Protein AF-A0A3B9Q253-F1 (afdb_monomer_lite)

Sequence (93 aa):
MPFPKIPEFVHSYAQKNACELTPRTVMDIANVRGVYYSDCRENADVLFYSIEDGGHTWPGGSPLPERITGKTSQEIDATRLMWGFFQGFSIDG

Foldseek 3Di:
DDDDDPVVVLLVVLVVQVFDSDWDWPDDDDQKTKTKTDPGPPRPIGIDMDGRQAWQDQACDDDDDCVVTNDRHPPDHPVVVVVVVPVVDDDDD

Secondary structure (DSSP, 8-state):
-PPPPHHHHHHHHHHHTT--SSPEEEEEETTEEEEEE-S-GGG--EEEEEETT--SS-TTSPPP-HHHH-----S--HHHHHHHHHHT-----

Radius of gyration: 14.86 Å; chains: 1; bounding box: 36×29×34 Å

Structure (mmCIF, N/CA/C/O backbone):
data_AF-A0A3B9Q253-F1
#
_entry.id   AF-A0A3B9Q253-F1
#
loop_
_atom_site.group_PDB
_atom_site.id
_atom_site.type_symbol
_atom_site.label_atom_id
_atom_site.label_alt_id
_atom_site.label_comp_id
_atom_site.label_asym_id
_atom_site.label_entity_id
_atom_site.label_seq_id
_atom_site.pdbx_PDB_ins_code
_atom_site.Cartn_x
_atom_site.Cartn_y
_atom_site.Cartn_z
_atom_site.occupancy
_atom_site.B_iso_or_equiv
_atom_site.auth_seq_id
_atom_site.auth_comp_id
_atom_site.auth_asym_id
_atom_site.auth_atom_id
_atom_site.pdbx_PDB_model_num
ATOM 1 N N . MET A 1 1 ? 18.561 2.785 15.394 1.00 66.06 1 MET A N 1
ATOM 2 C CA . MET A 1 1 ? 17.334 1.972 15.530 1.00 66.06 1 MET A CA 1
ATOM 3 C C . MET A 1 1 ? 16.993 1.456 14.136 1.00 66.06 1 MET A C 1
ATOM 5 O O . MET A 1 1 ? 16.981 2.288 13.236 1.00 66.06 1 MET A O 1
ATOM 9 N N . PRO A 1 2 ? 16.857 0.139 13.902 1.00 84.25 2 PRO A N 1
ATOM 10 C CA . PRO A 1 2 ? 16.524 -0.378 12.574 1.00 84.25 2 PRO A CA 1
ATOM 11 C C . PRO A 1 2 ? 15.056 -0.085 12.232 1.00 84.25 2 PRO A C 1
ATOM 13 O O . PRO A 1 2 ? 14.208 -0.080 13.123 1.00 84.25 2 PRO A O 1
ATOM 16 N N . PHE A 1 3 ? 14.762 0.156 10.953 1.00 82.56 3 PHE A N 1
ATOM 17 C CA . PHE A 1 3 ? 13.383 0.236 10.473 1.00 82.56 3 PHE A CA 1
ATOM 18 C C . PHE A 1 3 ? 12.801 -1.183 10.355 1.00 82.56 3 PHE A C 1
ATOM 20 O O . PHE A 1 3 ? 13.498 -2.064 9.843 1.00 82.56 3 PHE A O 1
ATOM 27 N N . PRO A 1 4 ? 11.567 -1.429 10.833 1.00 90.00 4 PRO A N 1
ATOM 28 C CA . PRO A 1 4 ? 10.922 -2.732 10.693 1.00 90.00 4 PRO A CA 1
ATOM 29 C C . PRO A 1 4 ? 10.645 -3.048 9.221 1.00 90.00 4 PRO A C 1
ATOM 31 O O . PRO A 1 4 ? 10.575 -2.149 8.375 1.00 90.00 4 PRO A O 1
ATOM 34 N N . LYS A 1 5 ? 10.422 -4.329 8.910 1.00 93.06 5 LYS A N 1
ATOM 35 C CA . LYS A 1 5 ? 9.887 -4.693 7.592 1.00 93.06 5 LYS A CA 1
ATOM 36 C C . LYS A 1 5 ? 8.480 -4.111 7.454 1.00 93.06 5 LYS A C 1
ATOM 38 O O . LYS A 1 5 ? 7.733 -4.052 8.427 1.00 93.06 5 LYS A O 1
ATOM 43 N N . ILE A 1 6 ? 8.085 -3.725 6.242 1.00 94.12 6 ILE A N 1
ATOM 44 C CA . ILE A 1 6 ? 6.769 -3.103 6.014 1.00 94.12 6 ILE A CA 1
ATOM 45 C C . ILE A 1 6 ? 5.597 -3.953 6.551 1.00 94.12 6 ILE A C 1
ATOM 47 O O . ILE A 1 6 ? 4.742 -3.376 7.218 1.00 94.12 6 ILE A O 1
ATOM 51 N N . PRO A 1 7 ? 5.558 -5.295 6.393 1.00 95.38 7 PRO A N 1
ATOM 52 C CA . PRO A 1 7 ? 4.495 -6.102 6.999 1.00 95.38 7 PRO A CA 1
ATOM 53 C C . PRO A 1 7 ? 4.441 -6.022 8.535 1.00 95.38 7 PRO A C 1
ATOM 55 O O . PRO A 1 7 ? 3.356 -5.983 9.109 1.00 95.38 7 PRO A O 1
ATOM 58 N N . GLU A 1 8 ? 5.596 -5.951 9.205 1.00 96.19 8 GLU A N 1
ATOM 59 C CA . GLU A 1 8 ? 5.683 -5.805 10.667 1.00 96.19 8 GLU A CA 1
ATOM 60 C C . GLU A 1 8 ? 5.192 -4.417 11.103 1.00 96.19 8 GLU A C 1
ATOM 62 O O . GLU A 1 8 ? 4.437 -4.297 12.068 1.00 96.19 8 GLU A O 1
ATOM 67 N N . PHE A 1 9 ? 5.561 -3.370 10.355 1.00 96.56 9 PHE A N 1
ATOM 68 C CA . PHE A 1 9 ? 5.045 -2.019 10.574 1.00 96.56 9 PHE A CA 1
ATOM 69 C C . PHE A 1 9 ? 3.518 -1.969 10.445 1.00 96.56 9 PHE A C 1
ATOM 71 O O . PHE A 1 9 ? 2.849 -1.484 11.356 1.00 96.56 9 PHE A O 1
ATOM 78 N N . VAL A 1 10 ? 2.960 -2.508 9.357 1.00 98.06 10 VAL A N 1
ATOM 79 C CA . VAL A 1 10 ? 1.507 -2.555 9.119 1.00 98.06 10 VAL A CA 1
ATOM 80 C C . VAL A 1 10 ? 0.792 -3.307 10.240 1.00 98.06 10 VAL A C 1
ATOM 82 O O . VAL A 1 10 ? -0.221 -2.822 10.738 1.00 98.06 10 VAL A O 1
ATOM 85 N N . HIS A 1 11 ? 1.337 -4.442 10.690 1.00 97.81 11 HIS A N 1
ATOM 86 C CA . HIS A 1 11 ? 0.783 -5.177 11.826 1.00 97.81 11 HIS A CA 1
ATOM 87 C C . HIS A 1 11 ? 0.767 -4.320 13.101 1.00 97.81 11 HIS A C 1
ATOM 89 O O . HIS A 1 11 ? -0.266 -4.212 13.757 1.00 97.81 11 HIS A O 1
ATOM 95 N N . SER A 1 12 ? 1.872 -3.636 13.424 1.00 97.56 12 SER A N 1
ATOM 96 C CA . SER A 1 12 ? 1.920 -2.731 14.584 1.00 97.56 12 SER A CA 1
ATOM 97 C C . SER A 1 12 ? 0.971 -1.531 14.458 1.00 97.56 12 SER A C 1
ATOM 99 O O . SER A 1 12 ? 0.444 -1.039 15.457 1.00 97.56 12 SER A O 1
ATOM 101 N N . TYR A 1 13 ? 0.711 -1.071 13.232 1.00 97.94 13 TYR A N 1
ATOM 102 C CA . TYR A 1 13 ? -0.244 -0.002 12.963 1.00 97.94 13 TYR A CA 1
ATOM 103 C C . TYR A 1 13 ? -1.688 -0.477 13.189 1.00 97.94 13 TYR A C 1
ATOM 105 O O . TYR A 1 13 ? -2.451 0.206 13.870 1.00 97.94 13 TYR A O 1
ATOM 113 N N . ALA A 1 14 ? -2.032 -1.689 12.743 1.00 98.56 14 ALA A N 1
ATOM 114 C CA . ALA A 1 14 ? -3.316 -2.323 13.049 1.00 98.56 14 ALA A CA 1
ATOM 115 C C . ALA A 1 14 ? -3.499 -2.573 14.561 1.00 98.56 14 ALA A C 1
ATOM 117 O O . ALA A 1 14 ? -4.561 -2.292 15.116 1.00 98.56 14 ALA A O 1
ATOM 118 N N . GLN A 1 15 ? -2.443 -2.999 15.266 1.00 98.50 15 GLN A N 1
ATOM 119 C CA . GLN A 1 15 ? -2.447 -3.099 16.734 1.00 98.50 15 GLN A CA 1
ATOM 120 C C . GLN A 1 15 ? -2.745 -1.756 17.403 1.00 98.50 15 GLN A C 1
ATOM 122 O O . GLN A 1 15 ? -3.569 -1.686 18.314 1.00 98.50 15 GLN A O 1
ATOM 127 N N . LYS A 1 16 ? -2.114 -0.673 16.939 1.00 98.31 16 LYS A N 1
ATOM 128 C CA . LYS A 1 16 ? -2.362 0.679 17.457 1.00 98.31 16 LYS A CA 1
ATOM 129 C C . LYS A 1 16 ? -3.820 1.118 17.250 1.00 98.31 16 LYS A C 1
ATOM 131 O O . LYS A 1 16 ? -4.397 1.753 18.139 1.00 98.31 16 LYS A O 1
ATOM 136 N N . ASN A 1 17 ? -4.413 0.739 16.121 1.00 98.25 17 ASN A N 1
ATOM 137 C CA . ASN A 1 17 ? -5.819 0.994 15.801 1.00 98.25 17 ASN A CA 1
ATOM 138 C C . ASN A 1 17 ? -6.791 0.031 16.514 1.00 98.25 17 ASN A C 1
ATOM 140 O O . ASN A 1 17 ? -8.001 0.187 16.386 1.00 98.25 17 ASN A O 1
ATOM 144 N N . ALA A 1 18 ? -6.285 -0.913 17.321 1.00 98.44 18 ALA A N 1
ATOM 145 C CA . ALA A 1 18 ? -7.067 -1.923 18.036 1.00 98.44 18 ALA A CA 1
ATOM 146 C C . ALA A 1 18 ? -7.984 -2.754 17.121 1.00 98.44 18 ALA A C 1
ATOM 148 O O . ALA A 1 18 ? -9.141 -2.988 17.448 1.00 98.44 18 ALA A O 1
ATOM 149 N N . CYS A 1 19 ? -7.444 -3.170 15.977 1.00 98.62 19 CYS A N 1
ATOM 150 C CA . CYS A 1 19 ? -8.096 -4.071 15.030 1.00 98.62 19 CYS A CA 1
ATOM 151 C C . CYS A 1 19 ? -8.109 -5.531 15.502 1.00 98.62 19 CYS A C 1
ATOM 153 O O . CYS A 1 19 ? -7.299 -5.924 16.349 1.00 98.62 19 CYS A O 1
ATOM 155 N N . GLU A 1 20 ? -8.914 -6.366 14.841 1.00 98.06 20 GLU A N 1
ATOM 156 C CA . GLU A 1 20 ? -8.681 -7.813 14.813 1.00 98.06 20 GLU A CA 1
ATOM 157 C C . GLU A 1 20 ? -7.319 -8.095 14.152 1.00 98.06 20 GLU A C 1
ATOM 159 O O . GLU A 1 20 ? -7.049 -7.670 13.026 1.00 98.06 20 GLU A O 1
ATOM 164 N N . LEU A 1 21 ? -6.423 -8.785 14.867 1.00 98.00 21 LEU A N 1
ATOM 165 C CA . LEU A 1 21 ? -5.018 -8.936 14.457 1.00 98.00 21 LEU A CA 1
ATOM 166 C C . LEU A 1 21 ? -4.772 -10.084 13.479 1.00 98.00 21 LEU A C 1
ATOM 168 O O . LEU A 1 21 ? -3.650 -10.224 12.983 1.00 98.00 21 LEU A O 1
ATOM 172 N N . THR A 1 22 ? -5.800 -10.877 13.192 1.00 97.94 22 THR A N 1
ATOM 173 C CA . THR A 1 22 ? -5.785 -11.896 12.144 1.00 97.94 22 THR A CA 1
ATOM 174 C C . THR A 1 22 ? -6.406 -11.314 10.871 1.00 97.94 22 THR A C 1
ATOM 176 O O . THR A 1 22 ? -7.627 -11.352 10.718 1.00 97.94 22 THR A O 1
ATOM 179 N N . PRO A 1 23 ? -5.617 -10.762 9.929 1.00 98.00 23 PRO A N 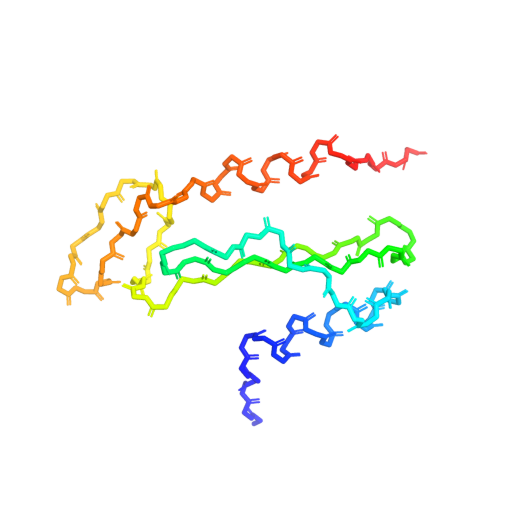1
ATOM 180 C CA . PRO A 1 23 ? -6.192 -10.116 8.761 1.00 98.00 23 PRO A CA 1
ATOM 181 C C . PRO A 1 23 ? -6.762 -11.145 7.784 1.00 98.00 23 PRO A C 1
ATOM 183 O O . PRO A 1 23 ? -6.199 -12.226 7.582 1.00 98.00 23 PRO A O 1
ATOM 186 N N . ARG A 1 24 ? -7.832 -10.773 7.078 1.00 98.25 24 ARG A N 1
ATOM 187 C CA . ARG A 1 24 ? -8.333 -11.572 5.952 1.00 98.25 24 ARG A CA 1
ATOM 188 C C . ARG A 1 24 ? -7.549 -11.256 4.682 1.00 98.25 24 ARG A C 1
ATOM 190 O O . ARG A 1 24 ? -7.223 -10.100 4.413 1.00 98.25 24 ARG A O 1
ATOM 197 N N . THR A 1 25 ? -7.284 -12.275 3.869 1.00 98.38 25 THR A N 1
ATOM 198 C CA . THR A 1 25 ? -6.724 -12.073 2.524 1.00 98.38 25 THR A CA 1
ATOM 199 C C . THR A 1 25 ? -7.830 -11.569 1.601 1.00 98.38 25 THR A C 1
ATOM 201 O O . THR A 1 25 ? -8.903 -12.166 1.539 1.00 98.38 25 THR A O 1
ATOM 204 N N . VAL A 1 26 ? -7.588 -10.454 0.913 1.00 97.69 26 VAL A N 1
ATOM 205 C CA . VAL A 1 26 ? -8.552 -9.839 -0.021 1.00 97.69 26 VAL A CA 1
ATOM 206 C C . VAL A 1 26 ? -8.115 -9.949 -1.475 1.00 97.69 26 VAL A C 1
ATOM 208 O O . VAL A 1 26 ? -8.929 -9.779 -2.377 1.00 97.69 26 VAL A O 1
ATOM 211 N N . MET A 1 27 ? -6.833 -10.229 -1.695 1.00 97.50 27 MET A N 1
ATOM 212 C CA . MET A 1 27 ? -6.238 -10.410 -3.008 1.00 97.50 27 MET A CA 1
ATOM 213 C C . MET A 1 27 ? -5.027 -11.329 -2.871 1.00 97.50 27 MET A C 1
ATOM 215 O O . MET A 1 27 ? -4.208 -11.141 -1.974 1.00 97.50 27 MET A O 1
ATOM 219 N N . ASP A 1 28 ? -4.938 -12.320 -3.746 1.00 97.06 28 ASP A N 1
ATOM 220 C CA . ASP A 1 28 ? -3.792 -13.222 -3.864 1.00 97.06 28 ASP A CA 1
ATOM 221 C C . ASP A 1 28 ? -3.738 -13.679 -5.327 1.00 97.06 28 ASP A C 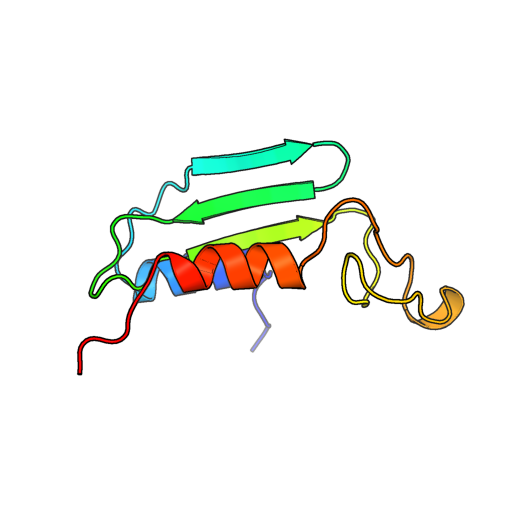1
ATOM 223 O O . ASP A 1 28 ? -4.279 -14.720 -5.700 1.00 97.06 28 ASP A O 1
ATOM 227 N N . ILE A 1 29 ? -3.260 -12.785 -6.196 1.00 94.44 29 ILE A N 1
ATOM 228 C CA . ILE A 1 29 ? -3.249 -12.983 -7.649 1.00 94.44 29 ILE A CA 1
ATOM 229 C C . ILE A 1 29 ? -1.897 -12.558 -8.210 1.00 94.44 29 ILE A C 1
ATOM 231 O O . ILE A 1 29 ? -1.407 -11.475 -7.895 1.00 94.44 29 ILE A O 1
ATOM 235 N N . ALA A 1 30 ? -1.321 -13.384 -9.084 1.00 93.19 30 ALA A N 1
ATOM 236 C CA . ALA A 1 30 ? -0.012 -13.129 -9.686 1.00 93.19 30 ALA A CA 1
ATOM 237 C C . ALA A 1 30 ? 1.035 -12.736 -8.621 1.00 93.19 30 ALA A C 1
ATOM 239 O O . ALA A 1 30 ? 1.314 -13.541 -7.737 1.00 93.19 30 ALA A O 1
ATOM 240 N N . ASN A 1 31 ? 1.582 -11.519 -8.690 1.00 95.69 31 ASN A N 1
ATOM 241 C CA . ASN A 1 31 ? 2.589 -11.017 -7.753 1.00 95.69 31 ASN A CA 1
ATOM 242 C C . ASN A 1 31 ? 2.004 -10.116 -6.655 1.00 95.69 31 ASN A C 1
ATOM 244 O O . ASN A 1 31 ? 2.764 -9.503 -5.904 1.00 95.69 31 ASN A O 1
ATOM 248 N N . VAL A 1 32 ? 0.674 -9.995 -6.568 1.00 97.69 32 VAL A N 1
ATOM 249 C CA . VAL A 1 32 ? -0.014 -9.071 -5.663 1.00 97.69 32 VAL A CA 1
ATOM 250 C C . VAL A 1 32 ? -0.697 -9.821 -4.531 1.00 97.69 32 VAL A C 1
ATOM 252 O O . VAL A 1 32 ? -1.587 -10.647 -4.746 1.00 97.69 32 VAL A O 1
ATOM 255 N N . ARG A 1 33 ? -0.354 -9.432 -3.302 1.00 98.12 33 ARG A N 1
ATOM 256 C CA . ARG A 1 33 ? -1.024 -9.874 -2.079 1.00 98.12 33 ARG A CA 1
ATOM 257 C C . ARG A 1 33 ? -1.681 -8.688 -1.388 1.00 98.12 33 ARG A C 1
ATOM 259 O O . ARG A 1 33 ? -1.042 -7.659 -1.191 1.00 98.12 33 ARG A O 1
ATOM 266 N N . GLY A 1 34 ? -2.941 -8.843 -0.997 1.00 98.31 34 GLY A N 1
ATOM 267 C CA . GLY A 1 34 ? -3.718 -7.862 -0.246 1.00 98.31 34 GLY A CA 1
ATOM 268 C C . GLY A 1 34 ? -4.273 -8.466 1.039 1.00 98.31 34 GLY A C 1
ATOM 269 O O . GLY A 1 34 ? -4.895 -9.530 1.003 1.00 98.31 34 GLY A O 1
ATOM 270 N N . VAL A 1 35 ? -4.096 -7.782 2.167 1.00 98.62 35 VAL A N 1
ATOM 271 C CA . VAL A 1 35 ? -4.618 -8.185 3.481 1.00 98.62 35 VAL A CA 1
ATOM 272 C C . VAL A 1 35 ? -5.364 -7.033 4.147 1.00 98.62 35 VAL A C 1
ATOM 274 O O . VAL A 1 35 ? -4.970 -5.875 4.016 1.00 98.62 35 VAL A O 1
ATOM 277 N N . TYR A 1 36 ? -6.438 -7.353 4.863 1.00 98.62 36 TYR A N 1
ATOM 278 C CA . TYR A 1 36 ? -7.309 -6.378 5.514 1.00 98.62 36 TYR A CA 1
ATOM 279 C C . TYR A 1 36 ? -7.491 -6.701 6.994 1.00 98.62 36 TYR A C 1
ATOM 281 O O . TYR A 1 36 ? -7.945 -7.796 7.335 1.00 98.62 36 TYR A O 1
ATOM 289 N N . TYR A 1 37 ? -7.146 -5.734 7.838 1.00 98.69 37 TYR A N 1
ATOM 290 C CA . TYR A 1 37 ? -7.432 -5.713 9.266 1.00 98.69 37 TYR A CA 1
ATOM 291 C C . TYR A 1 37 ? -8.725 -4.918 9.475 1.00 98.69 37 TYR A C 1
ATOM 293 O O . TYR A 1 37 ? -8.777 -3.738 9.118 1.00 98.69 37 TYR A O 1
ATOM 301 N N . SER A 1 38 ? -9.750 -5.585 10.003 1.00 97.31 38 SER A N 1
ATOM 302 C CA . SER A 1 38 ? -11.085 -5.035 10.256 1.00 97.31 38 SER A CA 1
ATOM 303 C C . SER A 1 38 ? -11.347 -4.839 11.746 1.00 97.31 38 SER A C 1
ATOM 305 O O . SER A 1 38 ? -10.505 -5.168 12.588 1.00 97.31 38 SER 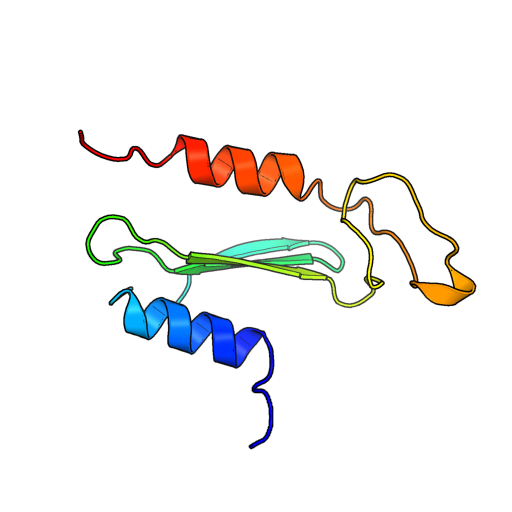A O 1
ATOM 307 N N . ASP A 1 39 ? -12.547 -4.340 12.053 1.00 96.38 39 ASP A N 1
ATOM 308 C CA . ASP A 1 39 ? -13.072 -4.212 13.415 1.00 96.38 39 ASP A CA 1
ATOM 309 C C . ASP A 1 39 ? -12.173 -3.336 14.299 1.00 96.38 39 ASP A C 1
ATOM 311 O O . ASP A 1 39 ? -12.013 -3.567 15.497 1.00 96.38 39 ASP A O 1
ATOM 315 N N . CYS A 1 40 ? -11.559 -2.322 13.687 1.00 96.81 40 CYS A N 1
ATOM 316 C CA . CYS A 1 40 ? -10.688 -1.383 14.371 1.00 96.81 40 CYS A CA 1
ATOM 317 C C . CYS A 1 40 ? -11.501 -0.327 15.126 1.00 96.81 40 CYS A C 1
ATOM 319 O O . CYS A 1 40 ? -12.624 0.035 14.758 1.00 96.81 40 CYS A O 1
ATOM 321 N N . ARG A 1 41 ? -10.910 0.232 16.185 1.00 96.88 41 ARG A N 1
ATOM 322 C CA . ARG A 1 41 ? -11.521 1.339 16.928 1.00 96.88 41 ARG A CA 1
ATOM 323 C C . ARG A 1 41 ? -11.676 2.557 16.011 1.00 96.88 41 ARG A C 1
ATOM 325 O O . ARG A 1 41 ? -10.774 2.862 15.238 1.00 96.88 41 ARG A O 1
ATOM 332 N N . GLU A 1 42 ? -12.803 3.262 16.142 1.00 93.31 42 GLU A N 1
ATOM 333 C CA . GLU A 1 42 ? -13.095 4.508 15.405 1.00 93.31 42 GLU A CA 1
ATOM 334 C C . GLU A 1 42 ? -13.062 4.342 13.873 1.00 93.31 42 GLU A C 1
ATOM 336 O O . GLU A 1 42 ? -12.686 5.261 13.152 1.00 93.31 42 GLU A O 1
ATOM 341 N N . ASN A 1 43 ? -13.454 3.164 13.370 1.00 92.94 43 ASN A N 1
ATOM 342 C CA . ASN A 1 43 ? -13.441 2.834 11.940 1.00 92.94 43 ASN A CA 1
ATOM 343 C C . ASN A 1 43 ? -12.057 3.040 11.284 1.00 92.94 43 ASN A C 1
ATOM 345 O O . ASN A 1 43 ? -11.953 3.374 10.105 1.00 92.94 43 ASN A O 1
ATOM 349 N N . ALA A 1 44 ? -10.977 2.854 12.048 1.00 95.31 44 ALA A N 1
ATOM 350 C CA . ALA A 1 44 ? -9.603 3.044 11.589 1.00 95.31 44 ALA A CA 1
ATOM 351 C C . ALA A 1 44 ? -9.016 1.767 10.955 1.00 95.31 44 ALA A C 1
ATOM 353 O O . ALA A 1 44 ? -7.931 1.312 11.334 1.00 95.31 44 ALA A O 1
ATOM 354 N N . ASP A 1 45 ? -9.743 1.174 10.009 1.00 97.44 45 ASP A N 1
ATOM 355 C CA . ASP A 1 45 ? -9.354 -0.079 9.359 1.00 97.44 45 ASP A CA 1
ATOM 356 C C . ASP A 1 45 ? -8.055 0.038 8.551 1.00 97.44 45 ASP A C 1
ATOM 358 O O . ASP A 1 45 ? -7.677 1.112 8.077 1.00 97.44 45 ASP A O 1
ATOM 362 N N . VAL A 1 46 ? -7.347 -1.084 8.382 1.00 98.31 46 VAL A N 1
ATOM 363 C CA . VAL A 1 46 ? -6.049 -1.112 7.690 1.00 98.31 46 VAL A CA 1
ATOM 364 C C . VAL A 1 46 ? -6.090 -2.096 6.531 1.00 98.31 46 VAL A C 1
ATOM 366 O O . VAL A 1 46 ? -6.169 -3.309 6.718 1.00 98.31 46 VAL A O 1
ATOM 369 N N . LEU A 1 47 ? -5.976 -1.572 5.311 1.00 98.38 47 LEU A N 1
ATOM 370 C CA . LEU A 1 47 ? -5.851 -2.351 4.083 1.00 98.38 47 LEU A CA 1
ATOM 371 C C . LEU A 1 47 ? -4.429 -2.219 3.526 1.00 98.38 47 LEU A C 1
ATOM 373 O O . LEU A 1 47 ? -3.968 -1.115 3.242 1.00 98.38 47 LEU A O 1
ATOM 377 N N . PHE A 1 48 ? -3.734 -3.343 3.358 1.00 98.38 48 PHE A N 1
ATOM 378 C CA . PHE A 1 48 ? -2.344 -3.379 2.905 1.00 98.38 48 PHE A CA 1
ATOM 379 C C . PHE A 1 48 ? -2.183 -4.258 1.669 1.00 98.38 48 PHE A C 1
ATOM 381 O O . PHE A 1 48 ? -2.634 -5.401 1.660 1.00 98.38 48 PHE A O 1
ATOM 388 N N . TYR A 1 49 ? -1.491 -3.729 0.657 1.00 98.19 49 TYR A N 1
ATOM 389 C CA . TYR A 1 49 ? -1.104 -4.453 -0.552 1.00 98.19 49 TYR A CA 1
ATOM 390 C C . TYR A 1 49 ? 0.419 -4.481 -0.705 1.00 98.19 49 TYR A C 1
ATOM 392 O O . TYR A 1 49 ? 1.092 -3.478 -0.465 1.00 98.19 49 TYR A O 1
ATOM 400 N N . SER A 1 50 ? 0.952 -5.613 -1.158 1.00 97.12 50 SER A N 1
ATOM 401 C CA . SER A 1 50 ? 2.360 -5.804 -1.518 1.00 97.12 50 SER A CA 1
ATOM 402 C C . SER A 1 50 ? 2.484 -6.415 -2.911 1.00 97.12 50 SER A C 1
ATOM 404 O O . SER A 1 50 ? 1.661 -7.252 -3.280 1.00 97.12 50 SER A O 1
ATOM 406 N N . ILE A 1 51 ? 3.529 -6.025 -3.646 1.00 97.25 51 ILE A N 1
ATOM 407 C CA . ILE A 1 51 ? 3.867 -6.559 -4.971 1.00 97.25 51 ILE A CA 1
ATOM 408 C C . ILE A 1 51 ? 5.291 -7.115 -4.908 1.00 97.25 51 ILE A C 1
ATOM 410 O O . ILE A 1 51 ? 6.215 -6.358 -4.611 1.00 97.25 51 ILE A O 1
ATOM 414 N N . GLU A 1 52 ? 5.474 -8.415 -5.142 1.00 94.81 52 GLU A N 1
ATOM 415 C CA . GLU A 1 52 ? 6.773 -9.085 -4.947 1.00 94.81 52 GLU A CA 1
ATOM 416 C C . GLU A 1 52 ? 7.829 -8.695 -5.994 1.00 94.81 52 GLU A C 1
ATOM 418 O O . GLU A 1 52 ? 9.001 -8.537 -5.656 1.00 94.81 52 GLU A O 1
ATOM 423 N N . ASP A 1 53 ? 7.422 -8.489 -7.249 1.00 92.81 53 ASP A N 1
ATOM 424 C CA . ASP A 1 53 ? 8.304 -8.135 -8.371 1.00 92.81 53 ASP A CA 1
ATOM 425 C C . ASP A 1 53 ? 8.216 -6.645 -8.771 1.00 92.81 53 ASP A C 1
ATOM 427 O O . ASP A 1 53 ? 8.666 -6.236 -9.847 1.00 92.81 53 ASP A O 1
ATOM 431 N N . GLY A 1 54 ? 7.613 -5.825 -7.904 1.00 94.19 54 GLY A N 1
ATOM 432 C CA . GLY A 1 54 ? 7.401 -4.400 -8.128 1.00 94.19 54 GLY A CA 1
ATOM 433 C C . GLY A 1 54 ? 8.652 -3.557 -7.872 1.00 94.19 54 GLY A C 1
ATOM 434 O O . GLY A 1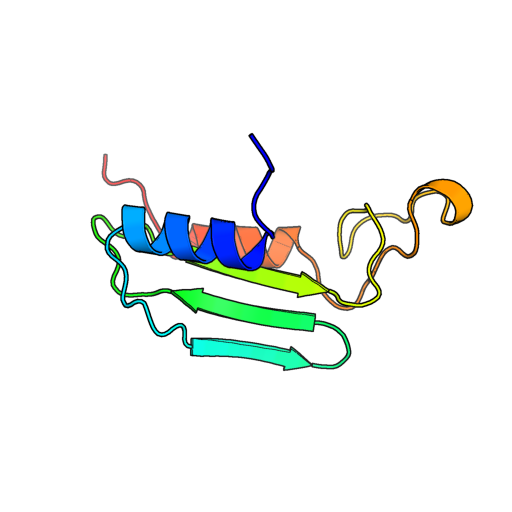 54 ? 9.406 -3.782 -6.927 1.00 94.19 54 GLY A O 1
ATOM 435 N N . GLY A 1 55 ? 8.853 -2.533 -8.699 1.00 96.44 55 GLY A N 1
ATOM 436 C CA . GLY A 1 55 ? 9.834 -1.478 -8.464 1.00 96.44 55 GLY A CA 1
ATOM 437 C C . GLY A 1 55 ? 9.343 -0.390 -7.499 1.00 96.44 55 GLY A C 1
ATOM 438 O O . GLY A 1 55 ? 8.181 -0.347 -7.098 1.00 96.44 55 GLY A O 1
ATOM 439 N N . HIS A 1 56 ? 10.221 0.563 -7.189 1.00 96.06 56 HIS A N 1
ATOM 440 C CA . HIS A 1 56 ? 9.938 1.807 -6.466 1.00 96.06 56 HIS A CA 1
ATOM 441 C C . HIS A 1 56 ? 9.165 2.815 -7.336 1.00 96.06 56 HIS A C 1
ATOM 443 O O . HIS A 1 56 ? 9.639 3.912 -7.633 1.00 96.06 56 HIS A O 1
ATOM 449 N N . THR A 1 57 ? 7.969 2.424 -7.767 1.00 96.94 57 THR A N 1
ATOM 450 C CA . THR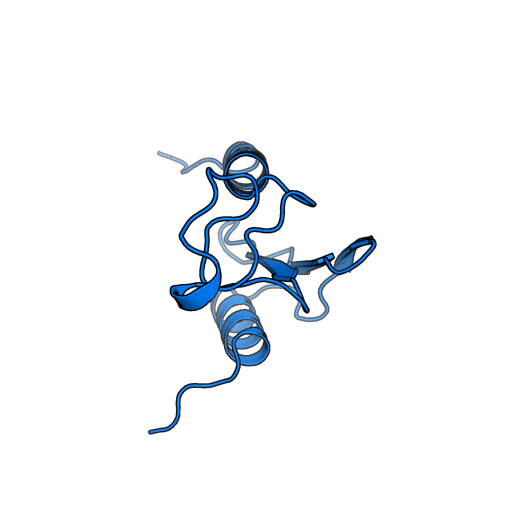 A 1 57 ? 7.073 3.216 -8.622 1.00 96.94 57 THR A CA 1
ATOM 451 C C . THR A 1 57 ? 5.624 3.098 -8.143 1.00 96.94 57 THR A C 1
ATOM 453 O O . THR A 1 57 ? 5.335 2.323 -7.234 1.00 96.94 57 THR A O 1
ATOM 456 N N . TRP A 1 58 ? 4.711 3.881 -8.726 1.00 97.44 58 TRP A N 1
ATOM 457 C CA . TRP A 1 58 ? 3.288 3.840 -8.378 1.00 97.44 58 TRP A CA 1
ATOM 458 C C . TRP A 1 58 ? 2.542 2.787 -9.218 1.00 97.44 58 TRP A C 1
ATOM 460 O O . TRP A 1 58 ? 2.479 2.948 -10.441 1.00 97.44 58 TRP A O 1
ATOM 470 N N . PRO A 1 59 ? 1.963 1.729 -8.616 1.00 97.75 59 PRO A N 1
ATOM 471 C CA . PRO A 1 59 ? 1.251 0.694 -9.367 1.00 97.75 59 PRO A CA 1
ATOM 472 C C . PRO A 1 59 ? 0.038 1.244 -10.129 1.00 97.75 59 PRO A C 1
ATOM 474 O O . PRO A 1 59 ? -0.771 1.990 -9.569 1.00 97.75 59 PRO A O 1
ATOM 477 N N . GLY A 1 60 ? -0.070 0.892 -11.411 1.00 97.62 60 GLY A N 1
ATOM 478 C CA . GLY A 1 60 ? -1.090 1.414 -12.331 1.00 97.62 60 GLY A CA 1
ATOM 479 C C . GLY A 1 60 ? -0.829 2.846 -12.819 1.00 97.62 60 GLY A C 1
ATOM 480 O O . GLY A 1 60 ? -1.632 3.404 -13.564 1.00 97.62 60 GLY A O 1
ATOM 481 N N . GLY A 1 61 ? 0.280 3.460 -12.394 1.00 96.81 61 GLY A N 1
ATOM 482 C CA . GLY A 1 61 ? 0.720 4.771 -12.857 1.00 96.81 61 GLY A CA 1
ATOM 483 C C . GLY A 1 61 ? 1.541 4.707 -14.145 1.00 96.81 61 GLY A C 1
ATOM 484 O O . GLY A 1 61 ? 1.870 3.634 -14.660 1.00 96.81 61 GLY A O 1
ATOM 485 N N . SER A 1 62 ? 1.915 5.884 -14.651 1.00 97.50 62 SER A N 1
ATOM 486 C CA . SER A 1 62 ? 2.841 5.996 -15.779 1.00 97.50 62 SER A CA 1
ATOM 487 C C . SER A 1 62 ? 4.211 5.395 -15.426 1.00 97.50 62 SER A C 1
ATOM 489 O O . SER A 1 62 ? 4.732 5.694 -14.347 1.00 97.50 62 SER A O 1
ATOM 491 N N . PRO A 1 63 ? 4.828 4.600 -16.320 1.00 96.06 63 PRO A N 1
ATOM 492 C CA . PRO A 1 63 ? 6.136 4.011 -16.066 1.00 96.06 63 PRO A CA 1
ATOM 493 C C . PRO A 1 63 ? 7.222 5.067 -15.853 1.00 96.06 63 PRO A C 1
ATOM 495 O O . PRO A 1 63 ? 7.266 6.085 -16.548 1.00 96.06 63 PRO A O 1
ATOM 498 N N . LEU A 1 64 ? 8.138 4.786 -14.929 1.00 95.44 64 LEU A N 1
ATOM 499 C CA . LEU A 1 64 ? 9.385 5.533 -14.749 1.00 95.44 64 LEU A CA 1
ATOM 500 C C . LEU A 1 64 ? 10.559 4.763 -15.380 1.00 95.44 64 LEU A C 1
ATOM 502 O O . LEU A 1 64 ? 10.404 3.592 -15.732 1.00 95.44 64 LEU A O 1
ATOM 506 N N . PRO A 1 65 ? 11.746 5.379 -15.554 1.00 96.81 65 PRO A N 1
ATOM 507 C CA . PRO A 1 65 ? 12.913 4.668 -16.066 1.00 96.81 65 PRO A CA 1
ATOM 508 C C . PRO A 1 65 ? 13.241 3.425 -15.222 1.00 96.81 65 PRO A C 1
ATOM 510 O O . PRO A 1 65 ? 13.699 3.524 -14.078 1.00 96.81 65 PRO A O 1
ATOM 513 N N . GLU A 1 66 ? 13.037 2.248 -15.813 1.00 96.19 66 GLU A N 1
ATOM 514 C CA . GLU A 1 66 ? 13.112 0.955 -15.120 1.00 96.19 66 GLU A CA 1
ATOM 515 C C . GLU A 1 66 ? 14.501 0.683 -14.531 1.00 96.19 66 GLU A C 1
ATOM 517 O O . GLU A 1 66 ? 14.621 0.166 -13.427 1.00 96.19 66 GLU A O 1
ATOM 522 N N . ARG A 1 67 ? 15.571 1.136 -15.200 1.00 96.81 67 ARG A N 1
ATOM 523 C CA . ARG A 1 67 ? 16.951 1.004 -14.695 1.00 96.81 67 ARG A CA 1
ATOM 524 C C . ARG A 1 67 ? 17.151 1.637 -13.309 1.00 96.81 67 ARG A C 1
ATOM 526 O O . ARG A 1 67 ? 18.048 1.225 -12.585 1.00 96.81 67 ARG A O 1
ATOM 533 N N . ILE A 1 68 ? 16.372 2.664 -12.972 1.00 96.25 68 ILE A N 1
ATOM 534 C CA . ILE A 1 68 ? 16.510 3.421 -11.719 1.00 96.25 68 ILE A CA 1
ATOM 535 C C . ILE A 1 68 ? 15.488 2.944 -10.691 1.00 96.25 68 ILE A C 1
ATOM 537 O O . ILE A 1 68 ? 15.803 2.823 -9.511 1.00 96.25 68 ILE A O 1
ATOM 541 N N . THR A 1 69 ? 14.258 2.708 -11.142 1.00 96.94 69 THR A N 1
ATOM 542 C CA . THR A 1 69 ? 13.105 2.528 -10.255 1.00 96.94 69 THR A CA 1
ATOM 543 C C . THR A 1 69 ? 12.558 1.107 -10.249 1.00 96.94 69 THR A C 1
ATOM 545 O O . THR A 1 69 ? 11.722 0.799 -9.412 1.00 96.94 69 THR A O 1
ATOM 548 N N . GLY A 1 70 ? 13.041 0.218 -11.117 1.00 96.81 70 GLY A N 1
ATOM 549 C CA . GLY A 1 70 ? 12.459 -1.104 -11.333 1.00 96.81 70 GLY A CA 1
ATOM 550 C C . GLY A 1 70 ? 11.142 -1.053 -12.113 1.00 96.81 70 GLY A C 1
ATOM 551 O O . GLY A 1 70 ? 10.727 -0.008 -12.618 1.00 96.81 70 GLY A O 1
ATOM 552 N N . LYS A 1 71 ? 10.486 -2.212 -12.227 1.00 95.94 71 LYS A N 1
ATOM 553 C CA . LYS A 1 71 ? 9.238 -2.396 -12.978 1.00 95.94 71 LYS A CA 1
ATOM 554 C C . LYS A 1 71 ? 8.092 -1.588 -12.363 1.00 95.94 71 LYS A C 1
ATOM 556 O O . LYS A 1 71 ? 7.793 -1.722 -11.177 1.00 95.94 71 LYS A O 1
ATOM 561 N N . THR A 1 72 ? 7.365 -0.836 -13.184 1.00 97.31 72 THR A N 1
ATOM 562 C CA . THR A 1 72 ? 6.046 -0.311 -12.801 1.00 97.31 72 THR A CA 1
ATOM 563 C C . THR A 1 72 ? 4.979 -1.362 -13.058 1.00 97.31 72 THR A C 1
ATOM 565 O O . THR A 1 72 ? 4.582 -1.578 -14.202 1.00 97.31 72 THR A O 1
ATOM 568 N N . SER A 1 73 ? 4.522 -2.034 -11.996 1.00 96.81 73 SER A N 1
ATOM 569 C CA . SER A 1 73 ? 3.447 -3.025 -12.111 1.00 96.81 73 SER A CA 1
ATOM 570 C C . SER A 1 73 ? 2.136 -2.358 -12.531 1.00 96.81 73 SER A C 1
ATOM 572 O O . SER A 1 73 ? 1.759 -1.308 -12.010 1.00 96.81 73 SER A O 1
ATOM 574 N N . GLN A 1 74 ? 1.447 -2.989 -13.479 1.00 96.50 74 GLN A N 1
ATOM 575 C CA . GLN A 1 74 ? 0.106 -2.615 -13.942 1.00 96.50 74 GLN A CA 1
ATOM 576 C C . GLN A 1 74 ? -0.950 -3.635 -13.478 1.00 96.50 74 GLN A C 1
ATOM 578 O O . GLN A 1 74 ? -2.082 -3.609 -13.947 1.00 96.50 74 GLN A O 1
ATOM 583 N N . GLU A 1 75 ? -0.582 -4.560 -12.582 1.00 96.62 75 GLU A N 1
ATOM 584 C CA . GLU A 1 75 ? -1.478 -5.609 -12.067 1.00 96.62 75 GLU A CA 1
ATOM 585 C C . GLU A 1 75 ? -2.590 -5.038 -11.174 1.00 96.62 75 GLU A C 1
ATOM 587 O O . GLU A 1 75 ? -3.668 -5.621 -11.080 1.00 96.62 75 GLU A O 1
ATOM 592 N N . ILE A 1 76 ? -2.342 -3.881 -10.552 1.00 97.25 76 ILE A N 1
ATOM 593 C CA . ILE A 1 76 ? -3.325 -3.112 -9.787 1.00 97.25 76 ILE A CA 1
ATOM 594 C C . ILE A 1 76 ? -3.213 -1.623 -10.101 1.00 97.25 76 ILE A C 1
ATOM 596 O O . ILE A 1 76 ? -2.145 -1.128 -10.454 1.00 97.25 76 ILE A O 1
ATOM 600 N N . ASP A 1 77 ? -4.310 -0.901 -9.884 1.00 98.00 77 ASP A N 1
ATOM 601 C CA . ASP A 1 77 ? -4.324 0.558 -9.808 1.00 98.00 77 ASP A CA 1
ATOM 602 C C . ASP A 1 77 ? -4.384 0.968 -8.332 1.00 98.00 77 ASP A C 1
ATOM 604 O O . ASP A 1 77 ? -5.432 0.863 -7.683 1.00 98.00 77 ASP A O 1
ATOM 608 N N . ALA A 1 78 ? -3.245 1.406 -7.790 1.00 97.88 78 ALA A N 1
ATOM 609 C CA . ALA A 1 78 ? -3.141 1.772 -6.379 1.00 97.88 78 ALA A CA 1
ATOM 610 C C . ALA A 1 78 ? -4.063 2.948 -6.022 1.00 97.88 78 ALA A C 1
ATOM 612 O O . ALA A 1 78 ? -4.662 2.958 -4.947 1.00 97.88 78 ALA A O 1
ATOM 613 N N . THR A 1 79 ? -4.243 3.906 -6.936 1.00 98.38 79 THR A N 1
ATOM 614 C CA . THR A 1 79 ? -5.117 5.064 -6.721 1.00 98.38 79 THR A CA 1
ATOM 615 C C . THR A 1 79 ? -6.574 4.636 -6.595 1.00 98.38 79 THR A C 1
ATOM 617 O O . THR A 1 79 ? -7.253 5.060 -5.661 1.00 98.38 79 THR A O 1
ATOM 620 N N . ARG A 1 80 ? -7.062 3.764 -7.485 1.00 98.38 80 ARG A N 1
ATOM 621 C CA . ARG A 1 80 ? -8.434 3.240 -7.409 1.00 98.38 80 ARG A CA 1
ATOM 622 C C . ARG A 1 80 ? -8.653 2.387 -6.167 1.00 98.38 80 ARG A C 1
ATOM 624 O O . ARG A 1 80 ? -9.705 2.516 -5.551 1.00 98.38 80 ARG A O 1
ATOM 631 N N . LEU A 1 81 ? -7.682 1.557 -5.780 1.00 98.06 81 LEU A N 1
ATOM 632 C CA . LEU A 1 81 ? -7.778 0.751 -4.558 1.00 98.06 81 LEU A CA 1
ATOM 633 C C . LEU A 1 81 ? -7.865 1.628 -3.305 1.00 98.06 81 LEU A C 1
ATOM 635 O O . LEU A 1 81 ? -8.756 1.428 -2.483 1.00 98.06 81 LEU A O 1
ATOM 639 N N . MET A 1 82 ? -6.983 2.624 -3.180 1.00 97.88 82 MET A N 1
ATOM 640 C CA . MET A 1 82 ? -7.016 3.570 -2.061 1.00 97.88 82 MET A CA 1
ATOM 641 C C . MET A 1 82 ? -8.323 4.364 -2.045 1.00 97.88 82 MET A C 1
ATOM 643 O O . MET A 1 82 ? -8.936 4.523 -0.994 1.00 97.88 82 MET A O 1
ATOM 647 N N . TRP A 1 83 ? -8.783 4.831 -3.207 1.00 97.88 83 TRP A N 1
ATOM 648 C CA . TRP A 1 83 ? -10.041 5.565 -3.304 1.00 97.88 83 TRP A CA 1
ATOM 649 C C . TRP A 1 83 ? -11.249 4.705 -2.921 1.00 97.88 83 TRP A C 1
ATOM 651 O O . TRP A 1 83 ? -12.098 5.157 -2.160 1.00 97.88 83 TRP A O 1
ATOM 661 N N . GLY A 1 84 ? -11.299 3.455 -3.387 1.00 97.56 84 GLY A N 1
ATOM 662 C CA . GLY A 1 84 ? -12.341 2.500 -3.011 1.00 97.56 84 GLY A CA 1
ATOM 663 C C . GLY A 1 84 ? -12.358 2.204 -1.511 1.00 97.56 84 GLY A C 1
ATOM 664 O O . GLY A 1 84 ? -13.436 2.104 -0.935 1.00 97.56 84 GLY A O 1
ATOM 665 N N . PHE A 1 85 ? -11.186 2.133 -0.869 1.00 96.62 85 PHE A N 1
ATOM 666 C CA . PHE A 1 85 ? -11.091 2.045 0.589 1.00 96.62 85 PHE A CA 1
ATOM 667 C C . PHE A 1 85 ? -11.710 3.279 1.252 1.00 96.62 85 PHE A C 1
ATOM 669 O O . PHE A 1 85 ? -12.659 3.134 2.013 1.00 96.62 85 PHE A O 1
ATOM 676 N N . PHE A 1 86 ? -11.248 4.488 0.918 1.00 95.19 86 PHE A N 1
ATOM 677 C CA . PHE A 1 86 ? -11.714 5.710 1.583 1.00 95.19 86 PHE A CA 1
ATOM 678 C C . PHE A 1 86 ? -13.201 6.007 1.377 1.00 95.19 86 PHE A C 1
ATOM 680 O O . PHE A 1 86 ? -13.815 6.570 2.270 1.00 95.19 86 PHE A O 1
ATOM 687 N N . GLN A 1 87 ? -13.811 5.604 0.259 1.00 95.88 87 GLN A N 1
ATOM 688 C CA . GLN A 1 87 ? -15.261 5.749 0.071 1.00 95.88 87 GLN A CA 1
ATOM 689 C C . GLN A 1 87 ? -16.101 4.945 1.073 1.00 95.88 87 GLN A C 1
ATOM 691 O O . GLN A 1 87 ? -17.265 5.278 1.285 1.00 95.88 87 GLN A O 1
ATOM 696 N N . GLY A 1 88 ? -15.539 3.890 1.670 1.00 93.31 88 GLY A N 1
ATOM 697 C CA . GLY A 1 88 ? -16.203 3.103 2.707 1.00 93.31 88 GLY A CA 1
ATOM 698 C C . GLY A 1 88 ? -16.212 3.768 4.086 1.00 93.31 88 GLY A C 1
ATOM 699 O O . GLY A 1 88 ? -16.864 3.249 4.988 1.00 93.31 88 GLY A O 1
ATOM 700 N N . PHE A 1 89 ? -15.511 4.895 4.253 1.00 92.12 89 PHE A N 1
ATOM 701 C CA . PHE A 1 89 ? -15.338 5.580 5.531 1.00 92.12 89 PHE A CA 1
ATOM 702 C C . PHE A 1 89 ? -15.703 7.061 5.408 1.00 92.12 89 PHE A C 1
ATOM 704 O O . PHE A 1 89 ? -15.368 7.732 4.433 1.00 92.12 89 PHE A O 1
ATOM 711 N N . SER A 1 90 ? -16.358 7.598 6.430 1.00 88.06 90 SER A N 1
ATOM 712 C CA . SER A 1 90 ? -16.613 9.030 6.574 1.00 88.06 90 SER A CA 1
ATOM 713 C C . SER A 1 90 ? -15.965 9.539 7.850 1.00 88.06 90 SER A C 1
ATOM 715 O O . SER A 1 90 ? -15.890 8.829 8.849 1.00 88.06 90 SER A O 1
ATOM 717 N N . ILE A 1 91 ? -15.506 10.787 7.819 1.00 82.69 91 ILE A N 1
ATOM 718 C CA . ILE A 1 91 ? -15.218 11.516 9.050 1.00 82.69 91 ILE A CA 1
ATOM 719 C C . ILE A 1 91 ? -16.566 12.042 9.529 1.00 82.69 91 ILE A C 1
ATOM 721 O O . ILE A 1 91 ? -17.182 12.855 8.836 1.00 82.69 91 ILE A O 1
ATOM 725 N N . ASP A 1 92 ? -17.034 11.544 10.668 1.00 74.44 92 ASP A N 1
ATOM 726 C CA . ASP A 1 92 ? -18.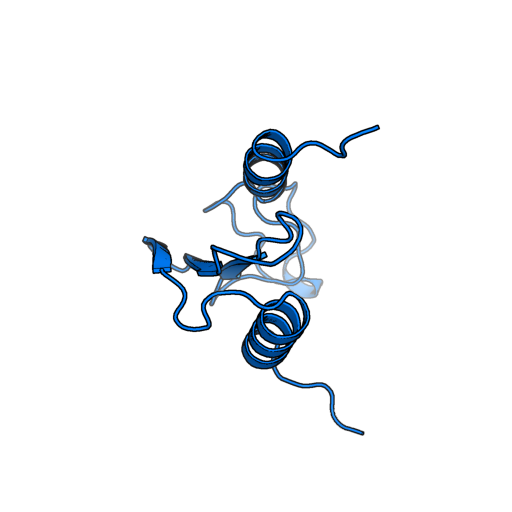191 12.132 11.335 1.00 74.44 92 ASP A CA 1
ATOM 727 C C . ASP A 1 92 ? -17.821 13.566 11.750 1.00 74.44 92 ASP A C 1
ATOM 729 O O . ASP A 1 92 ? -16.738 13.805 12.293 1.00 74.44 92 ASP A O 1
ATOM 733 N N . GLY A 1 93 ? -18.679 14.522 11.386 1.00 56.97 93 GLY A N 1
ATOM 734 C CA . GLY A 1 93 ? -18.477 15.955 11.631 1.00 56.97 93 GLY A CA 1
ATOM 735 C C . GLY A 1 93 ? -18.750 16.382 13.065 1.00 56.97 93 GLY A C 1
ATOM 736 O O . GLY A 1 93 ? -19.568 15.719 13.740 1.00 56.97 93 GLY A O 1
#

pLDDT: mean 95.25, std 6.31, range [56.97, 98.69]